Protein AF-A0A1J3IS76-F1 (afdb_monomer)

Structure (mmCIF, N/CA/C/O backbone):
data_AF-A0A1J3IS76-F1
#
_entry.id   AF-A0A1J3IS76-F1
#
loop_
_atom_site.group_PDB
_atom_site.id
_atom_site.type_symbol
_atom_site.label_atom_id
_atom_site.label_alt_id
_atom_site.label_comp_id
_atom_site.label_asym_id
_atom_site.label_entity_id
_atom_site.label_seq_id
_atom_site.pdbx_PDB_ins_code
_atom_site.Cartn_x
_atom_site.Cartn_y
_atom_site.Cartn_z
_atom_site.occupancy
_atom_site.B_iso_or_equiv
_atom_site.auth_seq_id
_atom_site.auth_comp_id
_atom_site.auth_asym_id
_atom_site.auth_atom_id
_atom_site.pdbx_PDB_model_num
ATOM 1 N N . LYS A 1 1 ? -14.847 -8.780 -4.429 1.00 37.78 1 LYS A N 1
ATOM 2 C CA . LYS A 1 1 ? -13.878 -9.496 -5.296 1.00 37.78 1 LYS A CA 1
ATOM 3 C C . LYS A 1 1 ? -12.875 -8.464 -5.788 1.00 37.78 1 LYS A C 1
ATOM 5 O O . LYS A 1 1 ? -13.269 -7.621 -6.578 1.00 37.78 1 LYS A O 1
ATOM 10 N N . SER A 1 2 ? -11.647 -8.470 -5.273 1.00 43.84 2 SER A N 1
ATOM 11 C CA . SER A 1 2 ? -10.619 -7.471 -5.608 1.00 43.84 2 SER A CA 1
ATOM 12 C C . SER A 1 2 ? -9.595 -8.051 -6.587 1.00 43.84 2 SER A C 1
ATOM 14 O O . SER A 1 2 ? -8.413 -8.102 -6.278 1.00 43.84 2 SER A O 1
ATOM 16 N N . SER A 1 3 ? -10.054 -8.478 -7.770 1.00 50.00 3 SER A N 1
ATOM 17 C CA . SER A 1 3 ? -9.218 -9.144 -8.785 1.00 50.00 3 SER A CA 1
ATOM 18 C C . SER A 1 3 ? -8.217 -8.219 -9.486 1.00 50.00 3 SER A C 1
ATOM 20 O O . SER A 1 3 ? -7.244 -8.695 -10.058 1.00 50.00 3 SER A O 1
ATOM 22 N N . LEU A 1 4 ? -8.429 -6.898 -9.440 1.00 45.22 4 LEU A N 1
ATOM 23 C CA . LEU A 1 4 ? -7.570 -5.915 -10.111 1.00 45.22 4 LEU A CA 1
ATOM 24 C C . LEU A 1 4 ? -6.207 -5.760 -9.410 1.00 45.22 4 LEU A C 1
ATOM 26 O O . LEU A 1 4 ? -5.173 -5.744 -10.066 1.00 45.22 4 LEU A O 1
ATOM 30 N N . LEU A 1 5 ? -6.199 -5.707 -8.073 1.00 51.03 5 LEU A N 1
ATOM 31 C CA . LEU A 1 5 ? -4.967 -5.676 -7.268 1.00 51.03 5 LEU A CA 1
ATOM 32 C C . LEU A 1 5 ? -4.184 -6.983 -7.396 1.00 51.03 5 LEU A C 1
ATOM 34 O O . LEU A 1 5 ? -2.955 -6.972 -7.429 1.00 51.03 5 LEU A O 1
ATOM 38 N N . GLU A 1 6 ? -4.915 -8.096 -7.495 1.00 56.09 6 GLU A N 1
ATOM 39 C CA . GLU A 1 6 ? -4.337 -9.424 -7.682 1.00 56.09 6 GLU A CA 1
ATOM 40 C C . GLU A 1 6 ? -3.643 -9.560 -9.042 1.00 56.09 6 GLU A C 1
ATOM 42 O O . GLU A 1 6 ? -2.558 -10.131 -9.129 1.00 56.09 6 GLU A O 1
ATOM 47 N N . ALA A 1 7 ? -4.238 -8.983 -10.089 1.00 51.38 7 ALA A N 1
ATOM 48 C CA . ALA A 1 7 ? -3.680 -8.977 -11.436 1.00 51.38 7 ALA A CA 1
ATOM 49 C C . ALA A 1 7 ? -2.495 -8.008 -11.595 1.00 51.38 7 ALA A C 1
ATOM 51 O O . ALA A 1 7 ? -1.535 -8.337 -12.285 1.00 51.38 7 ALA A O 1
ATOM 52 N N . LEU A 1 8 ? -2.538 -6.836 -10.950 1.00 50.03 8 LEU A N 1
ATOM 53 C CA . LEU A 1 8 ? -1.511 -5.794 -11.100 1.00 50.03 8 LEU A CA 1
ATOM 54 C C . LEU A 1 8 ? -0.213 -6.090 -10.342 1.00 50.03 8 LEU A C 1
ATOM 56 O O . LEU A 1 8 ? 0.855 -5.687 -10.790 1.00 50.03 8 LEU A O 1
ATOM 60 N N . LEU A 1 9 ? -0.287 -6.773 -9.198 1.00 55.00 9 LEU A N 1
ATOM 61 C CA . LEU A 1 9 ? 0.885 -7.035 -8.356 1.00 55.00 9 LEU A CA 1
ATOM 62 C C . LEU A 1 9 ? 1.389 -8.486 -8.445 1.00 55.00 9 LEU A C 1
ATOM 64 O O . LEU A 1 9 ? 2.355 -8.831 -7.774 1.00 55.00 9 LEU A O 1
ATOM 68 N N . GLY A 1 10 ? 0.729 -9.363 -9.215 1.00 49.56 10 GLY A N 1
ATOM 69 C CA . GLY A 1 10 ? 1.039 -10.803 -9.246 1.00 49.56 10 GLY A CA 1
ATOM 70 C C . GLY A 1 10 ? 0.804 -11.520 -7.906 1.00 49.56 10 GLY A C 1
ATOM 71 O O . GLY A 1 10 ? 1.133 -12.696 -7.751 1.00 49.56 10 GLY A O 1
ATOM 72 N N . PHE A 1 11 ? 0.225 -10.825 -6.925 1.00 48.56 11 PHE A N 1
ATOM 73 C CA . PHE A 1 11 ? -0.008 -11.323 -5.580 1.00 48.56 11 PHE A CA 1
ATOM 74 C C . PHE A 1 11 ? -1.471 -11.694 -5.402 1.00 48.56 11 PHE A C 1
ATOM 76 O O . PHE A 1 11 ? -2.358 -10.862 -5.559 1.00 48.56 11 PHE A O 1
ATOM 83 N N . ARG A 1 12 ? -1.746 -12.927 -4.972 1.00 39.00 12 ARG A N 1
ATOM 84 C CA . ARG A 1 12 ? -3.075 -13.274 -4.457 1.00 39.00 12 ARG A CA 1
ATOM 85 C C . ARG A 1 12 ? -3.284 -12.542 -3.131 1.00 39.00 12 ARG A C 1
ATOM 87 O O . ARG A 1 12 ? -2.916 -13.061 -2.078 1.00 39.00 12 ARG A O 1
ATOM 94 N N . PHE A 1 13 ? -3.923 -11.373 -3.159 1.00 41.56 13 PHE A N 1
ATOM 95 C CA 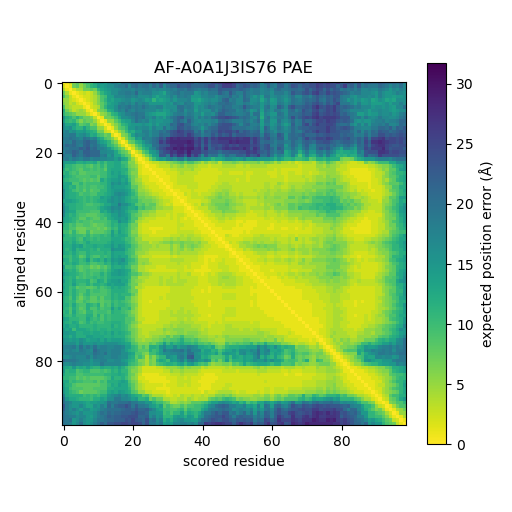. PHE A 1 13 ? -4.623 -10.827 -1.996 1.00 41.56 13 PHE A CA 1
ATOM 96 C C . PHE A 1 13 ? -5.850 -11.700 -1.743 1.00 41.56 13 PHE A C 1
ATOM 98 O O . PHE A 1 13 ? -6.993 -11.303 -1.951 1.00 41.56 13 PHE A O 1
ATOM 105 N N . ASN A 1 14 ? -5.605 -12.930 -1.299 1.00 31.72 14 ASN A N 1
ATOM 106 C CA . ASN A 1 14 ? -6.646 -13.866 -0.936 1.00 31.72 14 ASN A CA 1
ATOM 107 C C . ASN A 1 14 ? -7.226 -13.435 0.418 1.00 31.72 14 ASN A C 1
ATOM 109 O O . ASN A 1 14 ? -7.081 -14.127 1.420 1.00 31.72 14 ASN A O 1
ATOM 113 N N . VAL A 1 15 ? -7.917 -12.294 0.449 1.00 40.94 15 VAL A N 1
ATOM 114 C CA . VAL A 1 15 ? -8.873 -11.948 1.504 1.00 40.94 15 VAL A CA 1
ATOM 115 C C . VAL A 1 15 ? -10.150 -12.753 1.223 1.00 40.94 15 VAL A C 1
ATOM 117 O O . VAL A 1 15 ? -11.225 -12.214 0.977 1.00 40.94 15 VAL A O 1
ATOM 120 N N . ARG A 1 16 ? -10.015 -14.083 1.153 1.00 34.06 16 ARG A N 1
ATOM 121 C CA . ARG A 1 16 ? -11.148 -15.006 1.207 1.00 34.06 16 ARG A CA 1
ATOM 122 C C . ARG A 1 1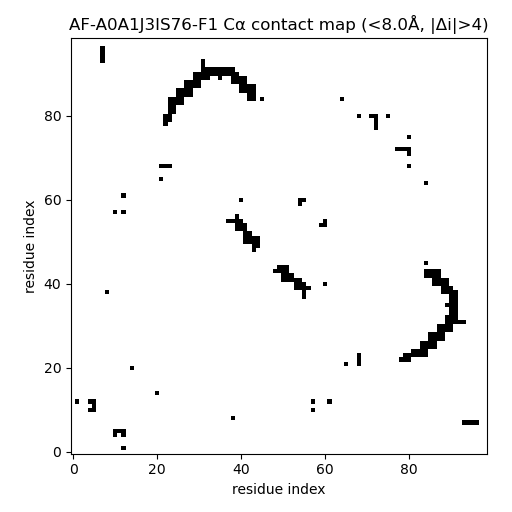6 ? -11.557 -15.093 2.671 1.00 34.06 16 ARG A C 1
ATOM 124 O O . ARG A 1 16 ? -10.852 -15.712 3.453 1.00 34.06 16 ARG A O 1
ATOM 131 N N . GLU A 1 17 ? -12.649 -14.415 3.009 1.00 37.22 17 GLU A N 1
ATOM 132 C CA . GLU A 1 17 ? -13.577 -14.762 4.099 1.00 37.22 17 GLU A CA 1
ATOM 133 C C . GLU A 1 17 ? -12.963 -15.206 5.444 1.00 37.22 17 GLU A C 1
ATOM 135 O O . GLU A 1 17 ? -13.471 -16.109 6.096 1.00 37.22 17 GLU A O 1
ATOM 140 N N . VAL A 1 18 ? -11.914 -14.530 5.920 1.00 35.94 18 VAL A N 1
ATOM 141 C CA . VAL A 1 18 ? -11.515 -14.585 7.338 1.00 35.94 18 VAL A CA 1
ATOM 142 C C . VAL A 1 18 ? -12.202 -13.430 8.064 1.00 35.94 18 VAL A C 1
ATOM 144 O O . VAL A 1 18 ? -11.518 -12.475 8.388 1.00 35.94 18 VAL A O 1
ATOM 147 N N . GLU A 1 19 ? -13.539 -13.436 8.187 1.00 44.25 19 GLU A N 1
ATOM 148 C CA . GLU A 1 19 ? -14.406 -12.533 9.002 1.00 44.25 19 GLU A CA 1
ATOM 149 C C . GLU A 1 19 ? -14.115 -10.999 9.059 1.00 44.25 19 GLU A C 1
ATOM 151 O O . GLU A 1 19 ? -14.811 -10.252 9.741 1.00 44.25 19 GLU A O 1
ATOM 156 N N . MET A 1 20 ? -13.129 -10.472 8.333 1.00 48.09 20 MET A N 1
ATOM 157 C CA . MET A 1 20 ? -12.501 -9.166 8.551 1.00 48.09 20 MET A CA 1
ATOM 158 C C . MET A 1 20 ? -11.804 -8.704 7.260 1.00 48.09 20 MET A C 1
ATOM 160 O O . MET A 1 20 ? -10.580 -8.618 7.167 1.00 48.09 20 MET A O 1
ATOM 164 N N . GLY A 1 21 ? -12.576 -8.392 6.221 1.00 44.31 21 GLY A N 1
ATOM 165 C CA . GLY A 1 21 ? -12.045 -7.700 5.044 1.00 44.31 21 GLY A CA 1
ATOM 166 C C . GLY A 1 21 ? -11.828 -6.225 5.370 1.00 44.31 21 GLY A C 1
ATOM 167 O O . GLY A 1 21 ? -12.774 -5.457 5.276 1.00 44.31 21 GLY A O 1
ATOM 168 N N . THR A 1 22 ? -10.636 -5.861 5.856 1.00 50.38 22 THR A N 1
ATOM 169 C CA . THR A 1 22 ? -10.126 -4.487 6.076 1.00 50.38 22 THR A CA 1
ATOM 170 C C . THR A 1 22 ? -11.206 -3.396 6.159 1.00 50.38 22 THR A C 1
ATOM 172 O O . THR A 1 22 ? -11.539 -2.753 5.166 1.00 50.38 22 THR A O 1
ATOM 175 N N . ARG A 1 23 ? -11.718 -3.111 7.362 1.00 65.44 23 ARG A N 1
ATOM 176 C CA . ARG A 1 23 ? -12.668 -2.002 7.609 1.00 65.44 23 ARG A CA 1
ATOM 177 C C . ARG A 1 23 ? -12.048 -0.605 7.430 1.00 65.44 23 ARG A C 1
ATOM 179 O O . ARG A 1 23 ? -12.642 0.387 7.823 1.00 65.44 23 ARG A O 1
ATOM 186 N N . ARG A 1 24 ? -10.831 -0.521 6.894 1.00 74.69 24 ARG A N 1
ATOM 187 C CA . ARG A 1 24 ? -10.058 0.703 6.712 1.00 74.69 24 ARG A CA 1
ATOM 188 C C . ARG A 1 24 ? -9.820 0.894 5.209 1.00 74.69 24 ARG A C 1
ATOM 190 O O . ARG A 1 24 ? -9.313 -0.040 4.587 1.00 74.69 24 ARG A O 1
ATOM 197 N N . PRO A 1 25 ? -10.180 2.046 4.614 1.00 80.19 25 PRO A N 1
ATOM 198 C CA . PRO A 1 25 ? -9.962 2.280 3.188 1.00 80.19 25 PRO A CA 1
ATOM 199 C C . PRO A 1 25 ? -8.475 2.164 2.816 1.00 80.19 25 PRO A C 1
ATOM 201 O O . PRO A 1 25 ? -7.616 2.604 3.578 1.00 80.19 25 PRO A O 1
ATOM 204 N N . LEU A 1 26 ? -8.168 1.602 1.645 1.00 81.69 26 LEU A N 1
ATOM 205 C CA . LEU A 1 26 ? -6.811 1.538 1.089 1.00 81.69 26 LEU A CA 1
ATOM 206 C C . LEU A 1 26 ? -6.755 2.396 -0.177 1.00 81.69 26 LEU A C 1
ATOM 208 O O . LEU A 1 26 ? -7.505 2.154 -1.121 1.00 81.69 26 LEU A O 1
ATOM 212 N N . ILE A 1 27 ? -5.864 3.383 -0.201 1.00 85.06 27 ILE A N 1
ATOM 213 C CA . ILE A 1 27 ? -5.577 4.203 -1.379 1.00 85.06 27 ILE A CA 1
ATOM 214 C C . ILE A 1 27 ? -4.305 3.653 -2.016 1.00 85.06 27 ILE A C 1
ATOM 216 O O . ILE A 1 27 ? -3.233 3.736 -1.416 1.00 85.06 27 ILE A O 1
ATOM 220 N N . LEU A 1 28 ? -4.426 3.097 -3.223 1.00 82.56 28 LEU A N 1
ATOM 221 C CA . LEU A 1 28 ? -3.283 2.642 -4.007 1.00 82.56 28 LEU A CA 1
ATOM 222 C C . LEU A 1 28 ? -2.879 3.703 -5.032 1.00 82.56 28 LEU A C 1
ATOM 224 O O . LEU A 1 28 ? -3.642 4.022 -5.940 1.00 82.56 28 LEU A O 1
ATOM 228 N N . GLN A 1 29 ? -1.652 4.196 -4.913 1.00 84.44 29 GLN A N 1
ATOM 229 C CA . GLN A 1 29 ? -0.996 5.032 -5.910 1.00 84.44 29 GLN A CA 1
ATOM 230 C C . GLN A 1 29 ? -0.060 4.163 -6.743 1.00 84.44 29 GLN A C 1
ATOM 232 O O . GLN A 1 29 ? 0.910 3.619 -6.221 1.00 84.44 29 GLN A O 1
ATOM 237 N N . MET A 1 30 ? -0.332 4.022 -8.034 1.00 81.06 30 MET A N 1
ATOM 238 C CA . MET A 1 30 ? 0.587 3.333 -8.936 1.00 81.06 30 MET A CA 1
ATOM 239 C C . MET A 1 30 ? 1.574 4.344 -9.514 1.00 81.06 30 MET A C 1
ATOM 241 O O . MET A 1 30 ? 1.165 5.379 -10.040 1.00 81.06 30 MET A O 1
ATOM 245 N N . VAL A 1 31 ? 2.866 4.060 -9.383 1.00 84.75 31 VAL A N 1
ATOM 246 C CA . VAL A 1 31 ? 3.954 4.924 -9.839 1.00 84.75 31 VAL A CA 1
ATOM 247 C C . VAL A 1 31 ? 4.854 4.128 -10.765 1.00 84.75 31 VAL A C 1
ATOM 249 O O . VAL A 1 31 ? 5.365 3.064 -10.416 1.00 84.75 31 VAL A O 1
ATOM 252 N N . HIS A 1 32 ? 5.051 4.673 -11.959 1.00 82.88 32 HIS A N 1
ATOM 253 C CA . HIS A 1 32 ? 6.036 4.158 -12.888 1.00 82.88 32 HIS A CA 1
ATOM 254 C C . HIS A 1 32 ? 7.428 4.595 -12.426 1.00 82.88 32 HIS A C 1
ATOM 256 O O . HIS A 1 32 ? 7.726 5.788 -12.378 1.00 82.88 32 HIS A O 1
ATOM 262 N N . ASP A 1 33 ? 8.259 3.625 -12.061 1.00 83.38 33 ASP A N 1
ATOM 263 C CA . ASP A 1 33 ? 9.617 3.855 -11.578 1.00 83.38 33 ASP A CA 1
ATOM 264 C C . ASP A 1 33 ? 10.578 2.955 -12.351 1.00 83.38 33 ASP A C 1
ATOM 266 O O . ASP A 1 33 ? 10.554 1.731 -12.215 1.00 83.38 33 ASP A O 1
ATOM 270 N N . LEU A 1 34 ? 11.444 3.577 -13.154 1.00 83.44 34 LEU A N 1
ATOM 271 C CA . LEU A 1 34 ? 12.401 2.866 -13.999 1.00 83.44 34 LEU A CA 1
ATOM 272 C C . LEU A 1 34 ? 13.453 2.082 -13.194 1.00 83.44 34 LEU A C 1
ATOM 274 O O . LEU A 1 34 ? 14.070 1.156 -13.713 1.00 83.44 34 LEU A O 1
ATOM 278 N N . SER A 1 35 ? 13.650 2.428 -11.919 1.00 85.38 35 SER A N 1
ATOM 279 C CA . SER A 1 35 ? 14.549 1.722 -11.001 1.00 85.38 35 SER A CA 1
ATOM 280 C C . SER A 1 35 ? 13.877 0.554 -10.265 1.00 85.38 35 SER A C 1
ATOM 282 O O . SER A 1 35 ? 14.541 -0.197 -9.545 1.00 85.38 35 SER A O 1
ATOM 284 N N . ALA A 1 36 ? 12.557 0.395 -10.399 1.00 82.00 36 ALA A N 1
ATOM 285 C CA . ALA A 1 36 ? 11.789 -0.694 -9.805 1.00 82.00 36 ALA A CA 1
ATOM 286 C C . ALA A 1 36 ? 11.707 -1.882 -10.776 1.00 82.00 36 ALA A C 1
ATOM 288 O O . ALA A 1 36 ? 10.639 -2.195 -11.303 1.00 82.00 36 ALA A O 1
ATOM 289 N N . LEU A 1 37 ? 12.860 -2.529 -11.014 1.00 79.38 37 LEU A N 1
ATOM 290 C CA . LEU A 1 37 ? 12.976 -3.736 -11.853 1.00 79.38 37 LEU A CA 1
ATOM 291 C C . LEU A 1 37 ? 12.003 -4.843 -11.410 1.00 79.38 37 LEU A C 1
ATOM 293 O O . LEU A 1 37 ? 11.485 -5.582 -12.242 1.00 79.38 37 LEU A O 1
ATOM 297 N N . GLU A 1 38 ? 11.732 -4.907 -10.107 1.00 78.12 38 GLU A N 1
ATOM 298 C CA . GLU A 1 38 ? 10.702 -5.739 -9.494 1.00 78.12 38 GLU A CA 1
ATOM 299 C C . GLU A 1 38 ? 9.646 -4.849 -8.815 1.00 78.12 38 GLU A C 1
ATOM 301 O O . GLU A 1 38 ? 9.990 -3.775 -8.300 1.00 78.12 38 GLU A O 1
ATOM 306 N N . PRO A 1 39 ? 8.365 -5.267 -8.794 1.00 79.00 39 PRO A N 1
ATOM 307 C CA . PRO A 1 39 ? 7.309 -4.514 -8.134 1.00 79.00 39 PRO A CA 1
ATOM 308 C C . PRO A 1 39 ? 7.586 -4.408 -6.633 1.00 79.00 39 PRO A C 1
ATOM 310 O O . PRO A 1 39 ? 7.797 -5.405 -5.942 1.00 79.00 39 PRO A O 1
ATOM 313 N N . ARG A 1 40 ? 7.551 -3.182 -6.114 1.00 87.69 40 ARG A N 1
ATOM 314 C CA . ARG A 1 40 ? 7.738 -2.899 -4.688 1.00 87.69 40 ARG A CA 1
ATOM 315 C C . ARG A 1 40 ? 6.676 -1.938 -4.189 1.00 87.69 40 ARG A C 1
ATOM 317 O O . ARG A 1 40 ? 6.235 -1.043 -4.904 1.00 87.69 40 ARG A O 1
ATOM 324 N N . CYS A 1 41 ? 6.265 -2.116 -2.944 1.00 89.81 41 CYS A N 1
ATOM 325 C CA . CYS A 1 41 ? 5.289 -1.265 -2.287 1.00 89.81 41 CYS A CA 1
ATOM 326 C C . CYS A 1 41 ? 5.958 -0.405 -1.218 1.00 89.81 41 CYS A C 1
ATOM 328 O O . CYS A 1 41 ? 6.829 -0.876 -0.491 1.00 89.81 41 CYS A O 1
ATOM 330 N N . ARG A 1 42 ? 5.510 0.838 -1.069 1.00 93.12 42 ARG A N 1
ATOM 331 C CA . ARG A 1 42 ? 5.843 1.693 0.072 1.00 93.12 42 ARG A CA 1
ATOM 332 C C . ARG A 1 42 ? 4.568 2.171 0.730 1.00 93.12 42 ARG A C 1
ATOM 334 O O . ARG A 1 42 ? 3.630 2.575 0.047 1.00 93.12 42 ARG A O 1
ATOM 341 N N . PHE A 1 43 ? 4.544 2.159 2.051 1.00 92.62 43 PHE A N 1
ATOM 342 C CA . PHE A 1 43 ? 3.450 2.750 2.807 1.00 92.62 43 PHE A CA 1
ATOM 343 C C . PHE A 1 43 ? 3.828 4.166 3.209 1.00 92.62 43 PHE A C 1
ATOM 345 O O . PHE A 1 43 ? 4.943 4.386 3.685 1.00 92.62 43 PHE A O 1
ATOM 352 N N . GLN A 1 44 ? 2.897 5.100 3.026 1.00 93.81 44 GLN A N 1
ATOM 353 C CA . GLN A 1 44 ? 3.020 6.425 3.623 1.00 93.81 44 GLN A CA 1
ATOM 354 C C . GLN A 1 44 ? 3.022 6.275 5.146 1.00 93.81 44 GLN A C 1
ATOM 356 O O . GLN A 1 44 ? 2.352 5.382 5.675 1.00 93.81 44 GLN A O 1
ATOM 361 N N . ASP A 1 45 ? 3.789 7.082 5.861 1.00 92.00 45 ASP A N 1
ATOM 362 C CA . ASP A 1 45 ? 3.724 7.129 7.313 1.00 92.00 45 ASP A CA 1
ATOM 363 C C . ASP A 1 45 ? 2.320 7.543 7.789 1.00 92.00 45 ASP A C 1
ATOM 365 O O . ASP A 1 45 ? 1.544 8.167 7.066 1.00 92.00 45 ASP A O 1
ATOM 369 N N . GLU A 1 46 ? 1.937 7.121 8.992 1.00 86.25 46 GLU A N 1
ATOM 370 C CA . GLU A 1 46 ? 0.615 7.467 9.507 1.00 86.25 46 GLU A CA 1
ATOM 371 C C . GLU A 1 46 ? 0.544 8.940 9.920 1.00 86.25 46 GLU A C 1
ATOM 373 O O . GLU A 1 46 ? -0.533 9.519 9.834 1.00 86.25 46 GLU A O 1
ATOM 378 N N . ASP A 1 47 ? 1.640 9.560 10.343 1.00 87.69 47 ASP A N 1
ATOM 379 C CA . ASP A 1 47 ? 1.663 10.914 10.897 1.00 87.69 47 ASP A CA 1
ATOM 380 C C . ASP A 1 47 ? 2.448 11.911 10.015 1.00 87.69 47 ASP A C 1
ATOM 382 O O . ASP A 1 47 ? 2.509 13.097 10.343 1.00 87.69 47 ASP A O 1
ATOM 386 N N . SER A 1 48 ? 2.984 11.470 8.869 1.00 91.38 48 SER A N 1
ATOM 387 C CA . SER A 1 48 ? 3.669 12.322 7.885 1.00 91.38 48 SER A CA 1
ATOM 388 C C . SER A 1 48 ? 3.350 11.939 6.432 1.00 91.38 48 SER A C 1
ATOM 390 O O . SER A 1 48 ? 2.687 10.941 6.153 1.00 91.38 48 SER A O 1
ATOM 392 N N . GLU A 1 49 ? 3.808 12.751 5.474 1.00 88.75 49 GLU A N 1
ATOM 393 C CA . GLU A 1 49 ? 3.665 12.446 4.045 1.00 88.75 49 GLU A CA 1
ATOM 394 C C . GLU A 1 49 ? 4.782 11.546 3.493 1.00 88.75 49 GLU A C 1
ATOM 396 O O . GLU A 1 49 ? 4.777 11.205 2.306 1.00 88.75 49 GLU A O 1
ATOM 401 N N . GLU A 1 50 ? 5.736 11.155 4.338 1.00 93.44 50 GLU A N 1
ATOM 402 C CA . GLU A 1 50 ? 6.910 10.389 3.939 1.00 93.44 50 GLU A CA 1
ATOM 403 C C . GLU A 1 50 ? 6.566 8.926 3.672 1.00 93.44 50 GLU A C 1
ATOM 405 O O . GLU A 1 50 ? 5.654 8.351 4.261 1.00 93.44 50 GLU A O 1
ATOM 410 N N . TYR A 1 51 ? 7.319 8.300 2.771 1.00 92.44 51 TYR A N 1
ATOM 411 C CA . TYR A 1 51 ? 7.160 6.887 2.448 1.00 92.44 51 TYR A CA 1
ATOM 412 C C . TYR A 1 51 ? 8.264 6.072 3.107 1.00 92.44 51 TYR A C 1
ATOM 414 O O . TYR A 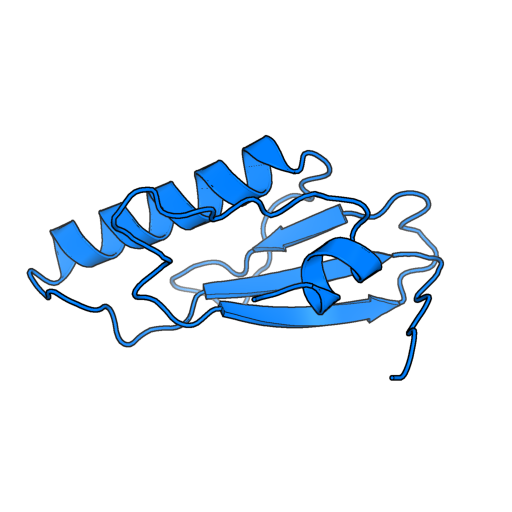1 51 ? 9.441 6.419 3.018 1.00 92.44 51 TYR A O 1
ATOM 422 N N . GLY A 1 52 ? 7.872 4.958 3.724 1.00 91.56 52 GLY A N 1
ATOM 423 C CA . GLY A 1 52 ? 8.803 4.021 4.343 1.00 91.56 52 GLY A CA 1
ATOM 424 C C . GLY A 1 52 ? 9.676 3.259 3.340 1.00 91.56 52 GLY A C 1
ATOM 425 O O . GLY A 1 52 ? 9.664 3.497 2.127 1.00 91.56 52 GLY A O 1
ATOM 426 N N . SER A 1 53 ? 10.427 2.293 3.867 1.00 92.88 53 SER A N 1
ATOM 427 C CA . SER A 1 53 ? 11.266 1.402 3.069 1.00 92.88 53 SER A CA 1
ATOM 428 C C . SER A 1 53 ? 10.443 0.567 2.073 1.00 92.88 53 SER A C 1
ATOM 430 O O . SER A 1 53 ? 9.277 0.249 2.332 1.00 92.88 53 SER A O 1
ATOM 432 N N . PRO A 1 54 ? 11.031 0.205 0.918 1.00 91.75 54 PRO A N 1
ATOM 433 C CA . PRO A 1 54 ? 10.358 -0.625 -0.070 1.00 91.75 54 PRO A CA 1
ATOM 434 C C . PRO A 1 54 ? 10.117 -2.043 0.456 1.00 91.75 54 PRO A C 1
ATOM 436 O O . PRO A 1 54 ? 10.995 -2.665 1.051 1.00 91.75 54 PRO A O 1
ATOM 439 N N . ILE A 1 55 ? 8.927 -2.568 0.177 1.00 90.12 55 ILE A N 1
ATOM 440 C CA . ILE A 1 55 ? 8.487 -3.917 0.525 1.00 90.12 55 ILE A CA 1
ATOM 441 C C . ILE A 1 55 ? 8.195 -4.675 -0.766 1.00 90.12 55 ILE A C 1
ATOM 443 O O . ILE A 1 55 ? 7.319 -4.290 -1.534 1.00 90.12 55 ILE A O 1
ATOM 447 N N . VAL A 1 56 ? 8.911 -5.773 -0.989 1.00 86.00 56 VAL A N 1
ATOM 448 C CA . VAL A 1 56 ? 8.746 -6.637 -2.175 1.00 86.00 56 VAL A CA 1
ATOM 449 C C . VAL A 1 56 ? 7.896 -7.882 -1.895 1.00 86.00 56 VAL A C 1
ATOM 451 O O . VAL A 1 56 ? 7.403 -8.524 -2.812 1.00 86.00 56 VAL A O 1
ATOM 454 N N . SER A 1 57 ? 7.699 -8.237 -0.620 1.00 82.69 57 SER A N 1
ATOM 455 C CA . SER A 1 57 ? 6.959 -9.439 -0.219 1.00 82.69 57 SER A CA 1
ATOM 456 C C . SER A 1 57 ? 5.473 -9.154 -0.005 1.00 82.69 57 SER A C 1
ATOM 458 O O . SER A 1 57 ? 5.108 -8.334 0.838 1.00 82.69 57 SER A O 1
ATOM 460 N N . ALA A 1 58 ? 4.613 -9.909 -0.694 1.00 76.94 58 ALA A N 1
ATOM 461 C CA . ALA A 1 58 ? 3.156 -9.860 -0.536 1.00 76.94 58 ALA A CA 1
ATOM 462 C C . ALA A 1 58 ? 2.706 -10.054 0.915 1.00 76.94 58 ALA A C 1
ATOM 464 O O . ALA A 1 58 ? 1.830 -9.347 1.410 1.00 76.94 58 ALA A O 1
ATOM 465 N N . THR A 1 59 ? 3.319 -11.026 1.595 1.00 79.56 59 THR A N 1
ATOM 466 C CA . THR A 1 59 ? 2.996 -11.365 2.981 1.00 79.56 59 THR A CA 1
ATOM 467 C C . THR A 1 59 ? 3.339 -10.198 3.894 1.00 79.56 59 THR A C 1
ATOM 469 O O . THR A 1 59 ? 2.504 -9.787 4.690 1.00 79.56 59 THR A O 1
ATOM 472 N N . ALA A 1 60 ? 4.506 -9.578 3.694 1.00 84.62 60 ALA A N 1
ATOM 473 C CA . ALA A 1 60 ? 4.906 -8.404 4.464 1.00 84.62 60 ALA A CA 1
ATOM 474 C C . ALA A 1 60 ? 3.966 -7.209 4.225 1.00 84.62 60 ALA A C 1
ATOM 476 O O . ALA A 1 60 ? 3.605 -6.514 5.171 1.00 84.62 60 ALA A O 1
ATOM 477 N N . VAL A 1 61 ? 3.506 -6.991 2.987 1.00 84.00 61 VAL A N 1
ATOM 478 C CA . VAL A 1 61 ? 2.493 -5.966 2.673 1.00 84.00 61 VAL A CA 1
ATOM 479 C C . VAL A 1 61 ? 1.181 -6.249 3.418 1.00 84.00 61 VAL A C 1
ATOM 481 O O . VAL A 1 61 ? 0.616 -5.348 4.042 1.00 84.00 61 VAL A O 1
ATOM 484 N N . ALA A 1 62 ? 0.707 -7.498 3.400 1.00 81.38 62 ALA A N 1
ATOM 485 C CA . ALA A 1 62 ? -0.509 -7.903 4.103 1.00 81.38 62 ALA A CA 1
ATOM 486 C C . ALA A 1 62 ? -0.384 -7.748 5.630 1.00 81.38 62 ALA A C 1
ATOM 488 O O . ALA A 1 62 ? -1.314 -7.256 6.275 1.00 81.38 62 ALA A O 1
ATOM 489 N N . ASP A 1 63 ? 0.766 -8.110 6.201 1.00 84.25 63 ASP A N 1
ATOM 490 C CA . ASP A 1 63 ? 1.048 -7.973 7.631 1.00 84.25 63 ASP A CA 1
ATOM 491 C C . ASP A 1 63 ? 1.096 -6.501 8.062 1.00 84.25 63 ASP A C 1
ATOM 493 O O . ASP A 1 63 ? 0.540 -6.147 9.104 1.00 84.25 63 ASP A O 1
ATOM 497 N N . VAL A 1 64 ? 1.668 -5.611 7.240 1.00 88.75 64 VAL A N 1
ATOM 498 C CA . VAL A 1 64 ? 1.666 -4.160 7.501 1.00 88.75 64 VAL A CA 1
ATOM 499 C C . VAL A 1 64 ? 0.244 -3.598 7.492 1.00 88.75 64 VAL A C 1
ATOM 501 O O . VAL A 1 64 ? -0.128 -2.863 8.412 1.00 88.75 64 VAL A O 1
ATOM 504 N N . ILE A 1 65 ? -0.577 -3.966 6.502 1.00 85.19 65 ILE A N 1
ATOM 505 C CA . ILE A 1 65 ? -1.983 -3.531 6.424 1.00 85.19 65 ILE A CA 1
ATOM 506 C C . ILE A 1 65 ? -2.756 -3.996 7.662 1.00 85.19 65 ILE A C 1
ATOM 508 O O . ILE A 1 65 ? -3.487 -3.204 8.269 1.00 85.19 65 ILE A O 1
ATOM 512 N N . ARG A 1 66 ? -2.576 -5.261 8.062 1.00 84.31 66 ARG A N 1
ATOM 513 C CA . ARG A 1 66 ? -3.213 -5.830 9.255 1.00 84.31 66 ARG A CA 1
ATOM 514 C C . ARG A 1 66 ? -2.782 -5.083 10.515 1.00 84.31 66 ARG A C 1
ATOM 516 O O . ARG A 1 66 ? -3.636 -4.555 11.223 1.00 84.31 66 ARG A O 1
ATOM 523 N N . SER A 1 67 ? -1.475 -4.963 10.739 1.00 88.56 67 SER A N 1
ATOM 524 C CA . SER A 1 67 ? -0.891 -4.313 11.915 1.00 88.56 67 SER A CA 1
ATOM 525 C C . SER A 1 67 ? -1.367 -2.866 12.075 1.00 88.56 67 SER A C 1
ATOM 527 O O . SER A 1 67 ? -1.849 -2.477 13.140 1.00 88.56 67 SER A O 1
ATOM 529 N N . ARG A 1 68 ? -1.347 -2.071 10.996 1.00 88.31 68 ARG A N 1
ATOM 530 C CA . ARG A 1 68 ? -1.820 -0.674 11.017 1.00 88.31 68 ARG A CA 1
ATOM 531 C C . ARG A 1 68 ? -3.319 -0.55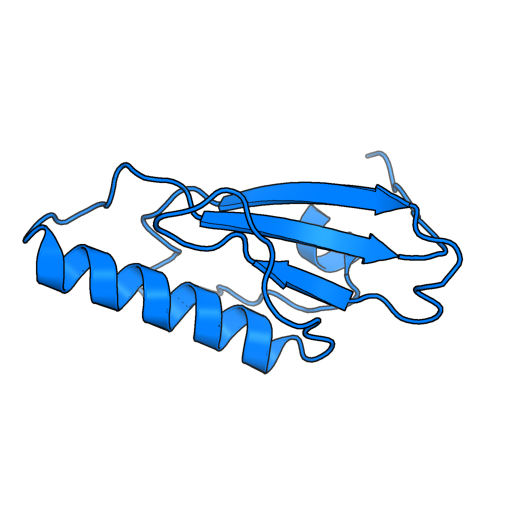1 11.254 1.00 88.31 68 ARG A C 1
ATOM 533 O O . ARG A 1 68 ? -3.771 0.393 11.903 1.00 88.31 68 ARG A O 1
ATOM 540 N N . THR A 1 69 ? -4.104 -1.484 10.723 1.00 83.44 69 THR A N 1
ATOM 541 C CA . THR A 1 69 ? -5.550 -1.514 10.960 1.00 83.44 69 THR A CA 1
ATOM 542 C C . THR A 1 69 ? -5.837 -1.816 12.429 1.00 83.44 69 THR A C 1
ATOM 544 O O . THR A 1 69 ? -6.578 -1.075 13.070 1.00 83.44 69 THR A O 1
ATOM 547 N N . GLU A 1 70 ? -5.197 -2.840 12.994 1.00 85.75 70 GLU A N 1
ATOM 548 C CA . GLU A 1 70 ? -5.350 -3.214 14.403 1.00 85.75 70 GLU A CA 1
ATOM 549 C C . GLU A 1 70 ? -4.870 -2.120 15.361 1.00 85.75 70 GLU A C 1
ATOM 551 O O . GLU A 1 70 ? -5.556 -1.813 16.338 1.00 85.75 70 GLU A O 1
ATOM 556 N N . ALA A 1 71 ? -3.722 -1.497 15.082 1.00 87.12 71 ALA A N 1
ATOM 557 C CA . ALA A 1 71 ? -3.184 -0.408 15.893 1.00 87.12 71 ALA A CA 1
ATOM 558 C C . ALA A 1 71 ? -4.153 0.782 15.950 1.00 87.12 71 ALA A C 1
ATOM 560 O O . ALA A 1 71 ? -4.423 1.322 17.027 1.00 87.12 71 ALA A O 1
ATOM 561 N N . LEU A 1 72 ? -4.738 1.156 14.808 1.00 83.62 72 LEU A N 1
ATOM 562 C CA . LEU A 1 72 ? -5.682 2.266 14.749 1.00 83.62 72 LEU A CA 1
ATOM 563 C C . LEU A 1 72 ? -7.023 1.928 15.416 1.00 83.62 72 LEU A C 1
ATOM 565 O O . LEU A 1 72 ? -7.588 2.782 16.103 1.00 83.62 72 LEU A O 1
ATOM 569 N N . LEU A 1 73 ? -7.511 0.690 15.277 1.00 81.81 73 LEU A N 1
ATOM 570 C CA . LEU A 1 73 ? -8.702 0.205 15.987 1.00 81.81 73 LEU A CA 1
ATOM 571 C C . LEU A 1 73 ? -8.507 0.274 17.509 1.00 81.81 73 LEU A C 1
ATOM 573 O O . LEU A 1 73 ? -9.351 0.828 18.214 1.00 81.81 73 LEU A O 1
ATOM 577 N N . LYS A 1 74 ? -7.359 -0.204 18.013 1.00 83.19 74 LYS A N 1
ATOM 578 C CA . LYS A 1 74 ? -7.006 -0.129 19.443 1.00 83.19 74 LYS A CA 1
ATOM 579 C C . LYS A 1 74 ? -6.926 1.318 19.938 1.00 83.19 74 LYS A C 1
ATOM 581 O O . LYS A 1 74 ? -7.426 1.614 21.019 1.00 83.19 74 LYS A O 1
ATOM 586 N N . LYS A 1 75 ? -6.341 2.224 19.144 1.00 83.00 75 LYS A N 1
ATOM 587 C CA . LYS A 1 75 ? -6.191 3.648 19.495 1.00 83.00 75 LYS A CA 1
ATOM 588 C C . LYS A 1 75 ? -7.526 4.394 19.523 1.00 83.00 75 LYS A C 1
ATOM 590 O O . LYS A 1 75 ? -7.764 5.191 20.423 1.00 83.00 75 LYS A O 1
ATOM 595 N N . THR A 1 76 ? -8.392 4.155 18.541 1.00 77.88 76 THR A N 1
ATOM 596 C CA . THR A 1 76 ? -9.638 4.925 18.368 1.00 77.88 76 THR A CA 1
ATOM 597 C C . THR A 1 76 ? -10.838 4.331 19.105 1.00 77.88 76 THR A C 1
ATOM 599 O O . THR A 1 76 ? -11.845 5.018 19.241 1.00 77.88 76 THR A O 1
ATOM 602 N N . LYS A 1 77 ? -10.759 3.076 19.580 1.00 76.12 77 LYS A N 1
ATOM 603 C CA . LYS A 1 77 ? -11.901 2.302 20.114 1.00 76.12 77 LYS A CA 1
ATOM 604 C C . LYS A 1 77 ? -13.098 2.252 19.150 1.00 76.12 77 LYS A C 1
ATOM 606 O O . LYS A 1 77 ? -14.232 2.048 19.574 1.00 76.12 77 LYS A O 1
ATOM 611 N N . THR A 1 78 ? -12.856 2.461 17.856 1.00 65.31 78 THR A N 1
ATOM 612 C CA . THR A 1 78 ? -13.892 2.424 16.823 1.00 65.31 78 THR A CA 1
ATOM 613 C C . THR A 1 78 ? -13.927 1.061 16.155 1.00 65.31 78 THR A C 1
ATOM 615 O O . THR A 1 78 ? -12.954 0.314 16.150 1.00 65.31 78 THR A O 1
ATOM 618 N N . THR A 1 79 ? -15.076 0.738 15.579 1.00 63.31 79 THR A N 1
ATOM 619 C CA . THR A 1 79 ? -15.324 -0.522 14.875 1.00 63.31 79 THR A CA 1
ATOM 620 C C . THR A 1 79 ? -14.813 -0.488 13.425 1.00 63.31 79 THR A C 1
ATOM 622 O O . THR A 1 79 ? -14.626 -1.548 12.825 1.00 63.31 79 THR A O 1
ATOM 625 N N . VAL A 1 80 ? -14.595 0.715 12.872 1.00 64.25 80 VAL A N 1
ATOM 626 C CA . VAL A 1 80 ? -14.190 1.018 11.487 1.00 64.25 80 VAL A CA 1
ATOM 627 C C . VAL A 1 80 ? -13.330 2.296 11.514 1.00 64.25 80 VAL A C 1
ATOM 629 O O . VAL A 1 80 ? -13.861 3.354 11.855 1.00 64.25 80 VAL A O 1
ATOM 632 N N . PRO A 1 81 ? -12.027 2.252 11.179 1.00 65.81 81 PRO A N 1
ATOM 633 C CA . PRO A 1 81 ? -11.191 3.447 11.190 1.00 65.81 81 PRO A CA 1
ATOM 634 C C . PRO A 1 81 ? -11.441 4.321 9.947 1.00 65.81 81 PRO A C 1
ATOM 636 O O . PRO A 1 81 ? -11.365 3.801 8.832 1.00 65.81 81 PRO A O 1
ATOM 639 N N . PRO A 1 82 ? -11.665 5.642 10.094 1.00 71.62 82 PRO A N 1
ATOM 640 C CA . PRO A 1 82 ? -11.973 6.519 8.959 1.00 71.62 82 PRO A CA 1
ATOM 641 C C . PRO A 1 82 ? -10.737 6.916 8.138 1.00 71.62 82 PRO A C 1
ATOM 643 O O . PRO A 1 82 ? -10.860 7.262 6.966 1.00 71.62 82 PRO A O 1
ATOM 646 N N . LYS A 1 83 ? -9.539 6.884 8.736 1.00 84.56 83 LYS A N 1
ATOM 647 C CA . LYS A 1 83 ? -8.297 7.279 8.061 1.00 84.56 83 LYS A CA 1
ATOM 648 C C . LYS A 1 83 ? -7.886 6.187 7.069 1.00 84.56 83 LYS A C 1
ATOM 650 O O . LYS A 1 83 ? -7.759 5.045 7.502 1.00 84.56 83 LYS A O 1
ATOM 655 N N . PRO A 1 84 ? -7.645 6.475 5.782 1.00 85.06 84 PRO A N 1
ATOM 656 C CA . PRO A 1 84 ? -7.166 5.469 4.839 1.00 85.06 84 PRO A CA 1
ATOM 657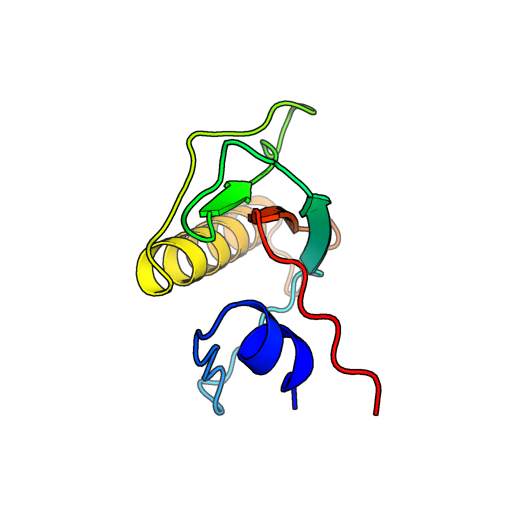 C C . PRO A 1 84 ? -5.733 5.020 5.163 1.00 85.06 84 PRO A C 1
ATOM 659 O O . PR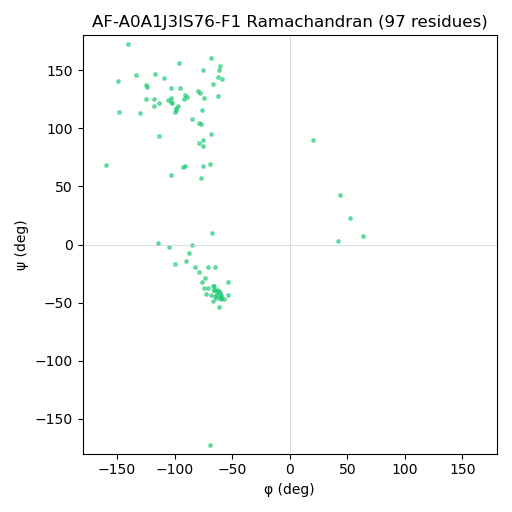O A 1 84 ? -4.998 5.715 5.865 1.00 85.06 84 PRO A O 1
ATOM 662 N N . ILE A 1 85 ? -5.331 3.856 4.658 1.00 87.75 85 ILE A N 1
ATOM 663 C CA . ILE A 1 85 ? -3.919 3.500 4.471 1.00 87.75 85 ILE A CA 1
ATOM 664 C C . ILE A 1 85 ? -3.540 3.945 3.059 1.00 87.75 85 ILE A C 1
ATOM 666 O O . ILE A 1 85 ? -4.242 3.604 2.107 1.00 87.75 85 ILE A O 1
ATOM 670 N N . VAL A 1 86 ? -2.448 4.691 2.909 1.00 90.06 86 VAL A N 1
ATOM 671 C CA . VAL A 1 86 ? -1.933 5.099 1.595 1.00 90.06 86 VAL A CA 1
ATOM 672 C C . VAL A 1 86 ? -0.726 4.234 1.252 1.00 90.06 86 VAL A C 1
ATOM 674 O O . VAL A 1 86 ? 0.247 4.169 2.005 1.00 90.06 86 VAL A O 1
ATOM 677 N N . MET A 1 87 ? -0.807 3.544 0.119 1.00 89.12 87 MET A N 1
ATOM 678 C CA . MET A 1 87 ? 0.239 2.667 -0.392 1.00 89.12 87 MET A CA 1
ATOM 679 C C . MET A 1 87 ? 0.622 3.099 -1.802 1.00 89.12 87 MET A C 1
ATOM 681 O O . MET A 1 87 ? -0.241 3.343 -2.641 1.00 89.12 87 MET A O 1
ATOM 685 N N . ARG A 1 88 ? 1.921 3.146 -2.076 1.00 88.69 88 ARG A N 1
ATOM 686 C CA . ARG A 1 88 ? 2.479 3.365 -3.404 1.00 88.69 88 ARG A CA 1
ATOM 687 C C . ARG A 1 88 ? 3.036 2.058 -3.944 1.00 88.69 88 ARG A C 1
ATOM 689 O O . ARG A 1 88 ? 3.872 1.451 -3.285 1.00 88.69 88 ARG A O 1
ATOM 696 N N . ALA A 1 89 ? 2.581 1.631 -5.115 1.00 86.19 89 ALA A N 1
ATOM 697 C CA . ALA A 1 89 ? 3.179 0.533 -5.863 1.00 86.19 89 ALA A CA 1
ATOM 698 C C . ALA A 1 89 ? 4.093 1.110 -6.943 1.00 86.19 89 ALA A C 1
ATOM 700 O O . ALA A 1 89 ? 3.634 1.826 -7.830 1.00 86.19 89 ALA A O 1
ATOM 701 N N . GLU A 1 90 ? 5.380 0.808 -6.837 1.00 86.38 90 GLU A N 1
ATOM 702 C CA . GLU A 1 90 ? 6.428 1.216 -7.765 1.00 86.38 90 GLU A CA 1
ATOM 703 C C . GLU A 1 90 ? 6.754 0.020 -8.661 1.00 86.38 90 GLU A C 1
ATOM 705 O O . GLU A 1 90 ? 7.102 -1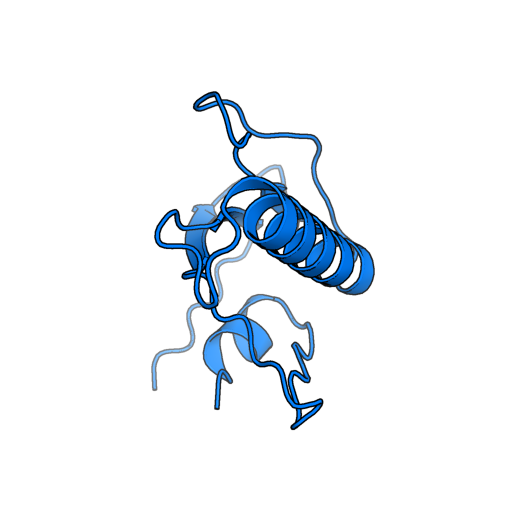.053 -8.159 1.00 86.38 90 GLU A O 1
ATOM 710 N N . CYS A 1 91 ? 6.623 0.179 -9.978 1.00 78.88 91 CYS A N 1
ATOM 711 C CA . CYS A 1 91 ? 6.984 -0.870 -10.929 1.00 78.88 91 CYS A CA 1
ATOM 712 C C . CYS A 1 91 ? 7.475 -0.276 -12.253 1.00 78.88 91 CYS A C 1
ATOM 714 O O . CYS A 1 91 ? 6.902 0.690 -12.768 1.00 78.88 91 CYS A O 1
ATOM 716 N N . LEU A 1 92 ? 8.509 -0.897 -12.824 1.00 71.69 92 LEU A N 1
ATOM 717 C CA . LEU A 1 92 ? 9.002 -0.590 -14.163 1.00 71.69 92 LEU A CA 1
ATOM 718 C C . LEU A 1 92 ? 7.923 -0.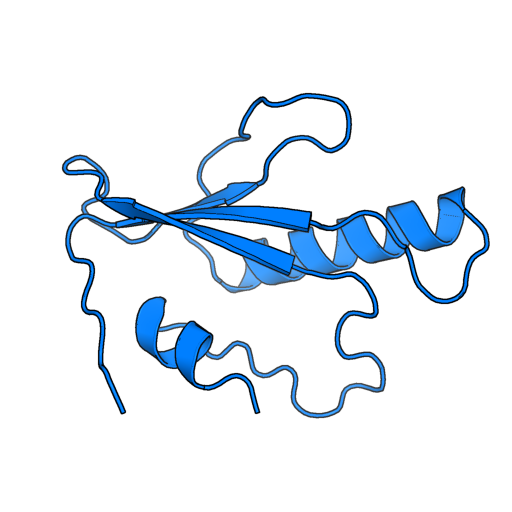855 -15.225 1.00 71.69 92 LEU A C 1
ATOM 720 O O . LEU A 1 92 ? 7.746 -0.050 -16.130 1.00 71.69 92 LEU A O 1
ATOM 724 N N . ASN A 1 93 ? 7.149 -1.933 -15.095 1.00 64.75 93 ASN A N 1
ATOM 725 C CA . ASN A 1 93 ? 6.149 -2.325 -16.088 1.00 64.75 93 ASN A CA 1
ATOM 726 C C . ASN A 1 93 ? 4.735 -2.200 -15.516 1.00 64.75 93 ASN A C 1
ATOM 728 O O . ASN A 1 93 ? 4.208 -3.134 -14.915 1.00 64.75 93 ASN A O 1
ATOM 732 N N . MET A 1 94 ? 4.092 -1.051 -15.733 1.00 57.91 94 MET A N 1
ATOM 733 C CA . MET A 1 94 ? 2.668 -0.889 -15.425 1.00 57.91 94 MET A CA 1
ATOM 734 C C . MET A 1 94 ? 1.822 -1.607 -16.484 1.00 57.91 94 MET A C 1
ATOM 736 O O . MET A 1 94 ? 1.383 -0.995 -17.456 1.00 57.91 94 MET A O 1
ATOM 740 N N . LEU A 1 95 ? 1.590 -2.913 -16.324 1.00 47.41 95 LEU A N 1
ATOM 741 C CA . LEU A 1 95 ? 0.628 -3.629 -17.165 1.00 47.41 95 LEU A CA 1
ATOM 742 C C . LEU A 1 95 ? -0.798 -3.341 -16.663 1.00 47.41 95 LEU A C 1
ATOM 744 O O . LEU A 1 95 ? -1.339 -4.068 -15.835 1.00 47.41 95 LEU A O 1
ATOM 748 N N . ILE A 1 96 ? -1.411 -2.260 -17.148 1.00 50.91 96 ILE A N 1
ATOM 749 C CA . ILE A 1 96 ? -2.825 -1.967 -16.882 1.00 50.91 96 ILE A CA 1
ATOM 750 C C . ILE A 1 96 ? -3.672 -2.847 -17.808 1.00 50.91 96 ILE A C 1
ATOM 752 O O . ILE A 1 96 ? -3.785 -2.570 -19.000 1.00 50.91 96 ILE A O 1
ATOM 756 N N . VAL A 1 97 ? -4.280 -3.904 -17.269 1.00 42.09 97 VAL A N 1
ATOM 757 C CA . VAL A 1 97 ? -5.296 -4.683 -17.991 1.00 42.09 97 VAL A CA 1
ATOM 758 C C . VAL A 1 97 ? -6.647 -3.987 -17.790 1.00 42.09 97 VAL A C 1
ATOM 760 O O . VAL A 1 97 ? -7.174 -3.988 -16.677 1.00 42.09 97 VAL A O 1
ATOM 763 N N . GLN A 1 98 ? -7.182 -3.343 -18.833 1.00 34.62 98 GLN A N 1
ATOM 764 C CA . GLN A 1 98 ? -8.563 -2.841 -18.824 1.00 34.62 98 GLN A CA 1
ATOM 765 C C . GLN A 1 98 ? -9.530 -3.999 -19.114 1.00 34.62 98 GLN A C 1
ATOM 767 O O . GLN A 1 98 ? -9.288 -4.771 -20.042 1.00 34.62 98 GLN A O 1
ATOM 772 N N . PHE A 1 99 ? -10.589 -4.120 -18.308 1.00 36.00 99 PHE A N 1
ATOM 773 C CA . PHE A 1 99 ? -11.735 -5.004 -18.548 1.00 36.00 99 PHE A CA 1
ATOM 774 C C . PHE A 1 99 ? -12.935 -4.175 -18.991 1.00 36.00 99 PHE A C 1
ATOM 776 O O . PHE A 1 99 ? -13.127 -3.090 -18.394 1.00 36.00 99 PHE A O 1
#

Mean predicted aligned error: 9.68 Å

Se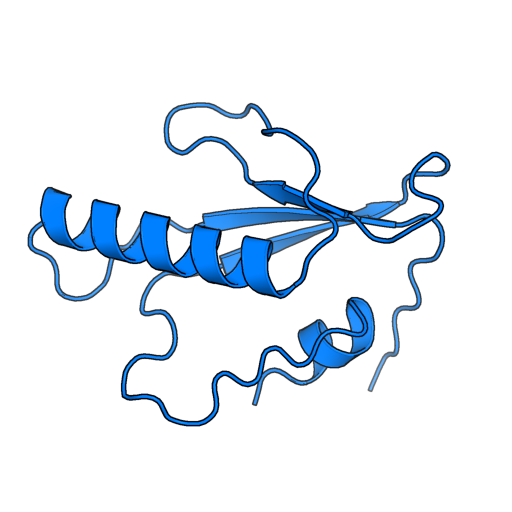quence (99 aa):
KSSLLEALLGFRFNVREVEMGTRRPLILQMVHDLSALEPRCRFQDEDSEEYGSPIVSATAVADVIRSRTEALLKKTKTTVPPKPIVMRAECLNMLIVQF

Organism: Noccaea caerulescens (NCBI:txid107243)

Solvent-accessible surface area (backbone atoms only — not comparable to full-atom values): 6119 Å² total; per-residue (Å²): 136,72,60,66,62,27,66,65,66,77,35,83,77,74,79,69,84,68,94,66,81,67,67,40,52,73,46,79,44,81,40,84,30,87,86,23,86,56,63,29,35,24,43,44,45,94,91,50,89,51,64,54,74,78,41,70,49,63,66,60,55,52,51,50,55,49,51,55,50,51,52,48,31,68,72,66,75,45,95,54,48,87,68,61,49,48,35,36,40,31,20,51,74,81,68,78,81,85,131

Radius of gyration: 13.99 Å; Cα contacts (8 Å, |Δi|>4): 135; chains: 1; bounding box: 30×28×39 Å

Nearest PDB structures (foldseek):
  4p4s-assembly1_B  TM=6.871E-01  e=3.416E-02  Homo sapiens
  2npt-assembly2_C  TM=6.173E-01  e=1.699E-01  Homo sapiens
  2j69-assembly2_B  TM=4.633E-01  e=2.462E+00  Nostoc punctiforme
  7pjw-assembly1_x  TM=4.759E-01  e=4.494E+00  Escherichia coli

Secondary structure (DSSP, 8-state):
--HHHHHHHS------SSS---SS-EEEEEEE-TT-SS-EEEEBPSSSS-B---B--HHHHHHHHHHHHHHHHHHH--SS--SPEEEEEEES-------

Foldseek 3Di:
DPVQVCVQQVDPPPPPDPPPPALAAEAEAEDADQVCQHKWKWWQDPVDRDTDDTHRDPVVVVVVSVVVSVVQCVVPVDPHRHHHTYMYIYHNDRPRDDD

pLDDT: mean 72.36, std 18.79, range [31.72, 93.81]

InterPro domains:
  IPR027417 P-loop containing nucleoside triphosphate hydrolase [G3DSA:3.40.50.300] (1-97)
  IPR027417 P-loop containing nucleoside triphosphate hydrolase [SSF52540] (1-88)
  IPR030381 Dynamin-type guanine nucleotide-binding (G) domain [PS51718] (1-99)
  IPR045063 Dynamin, N-terminal [PF00350] (1-89)